Protein AF-A0A0F6RCY4-F1 (afdb_monomer)

Foldseek 3Di:
DDDDDDDDDPDDDDDDDDPDPPPPPPVPQPPQDDDDDCPDLCVCQVVCVVVVQDDPPDDPVRSVVSSVVVVVVSNVVSVVSVVVND

Radius of gyration: 28.8 Å; Cα contacts (8 Å, |Δi|>4): 28; chains: 1; bounding box: 44×80×42 Å

Organism: NCBI:txid914150

pLDDT: mean 77.71, std 18.1, range [46.72, 97.81]

Secondary structure (DSSP, 8-state):
------------------PPP-----------PPPPP-SSGGGGHHHHHHTTSS-TTS-HHHHHHHHHHHHHHHHHHHHHHHHTT-

Mean predicted aligned error: 15.24 Å

Structure (mmCIF, N/CA/C/O backbone):
data_AF-A0A0F6RCY4-F1
#
_entry.id   AF-A0A0F6RCY4-F1
#
loop_
_atom_site.group_PDB
_atom_site.id
_atom_site.type_symbol
_atom_site.label_atom_id
_atom_site.label_alt_id
_atom_site.label_comp_id
_atom_site.label_asym_id
_atom_site.label_entity_id
_atom_site.label_seq_id
_atom_site.pdbx_PDB_ins_code
_atom_site.Cartn_x
_atom_site.Cartn_y
_atom_site.Cartn_z
_atom_site.occupancy
_atom_site.B_iso_or_equiv
_atom_site.auth_seq_id
_atom_site.auth_comp_id
_atom_site.auth_asym_id
_atom_site.auth_atom_id
_atom_site.pdbx_PDB_model_num
ATOM 1 N N . MET A 1 1 ? 27.109 -70.331 21.093 1.00 48.38 1 MET A N 1
ATOM 2 C CA . MET A 1 1 ? 26.303 -70.232 19.857 1.00 48.38 1 MET A CA 1
ATOM 3 C C . MET A 1 1 ? 27.170 -69.589 18.789 1.00 48.38 1 MET A C 1
ATOM 5 O O . MET A 1 1 ? 27.958 -68.714 19.118 1.00 48.38 1 MET A O 1
ATOM 9 N N . ILE A 1 2 ? 27.118 -70.142 17.581 1.00 47.28 2 ILE A N 1
ATOM 10 C CA . ILE A 1 2 ? 28.085 -69.967 16.491 1.00 47.28 2 ILE A CA 1
ATOM 11 C C . ILE A 1 2 ? 27.786 -68.695 15.679 1.00 47.28 2 ILE A C 1
ATOM 13 O O . ILE A 1 2 ? 26.644 -68.259 15.600 1.00 47.28 2 ILE A O 1
ATOM 17 N N . SER A 1 3 ? 28.872 -68.154 15.124 1.00 54.53 3 SER A N 1
ATOM 18 C CA . SER A 1 3 ? 29.039 -67.088 14.126 1.00 54.53 3 SER A CA 1
ATOM 19 C C . SER A 1 3 ? 28.177 -67.223 12.846 1.00 54.53 3 SER A C 1
ATOM 21 O O . SER A 1 3 ? 27.445 -68.197 12.710 1.00 54.53 3 SER A O 1
ATOM 23 N N . PHE A 1 4 ? 28.391 -66.291 11.896 1.00 56.50 4 PHE A N 1
ATOM 24 C CA . PHE A 1 4 ? 27.903 -66.171 10.497 1.00 56.50 4 PHE A CA 1
ATOM 25 C C . PHE A 1 4 ? 26.673 -65.256 10.297 1.00 56.50 4 PHE A C 1
ATOM 27 O O . PHE A 1 4 ? 25.723 -65.355 11.055 1.00 56.50 4 PHE A O 1
ATOM 34 N N . MET A 1 5 ? 26.533 -64.368 9.301 1.00 49.84 5 MET A N 1
ATOM 35 C CA . MET A 1 5 ? 27.325 -63.828 8.174 1.00 49.84 5 MET A CA 1
ATOM 36 C C . MET A 1 5 ? 26.588 -62.527 7.742 1.00 49.84 5 MET A C 1
ATOM 38 O O . MET A 1 5 ? 25.364 -62.492 7.758 1.00 49.84 5 MET A O 1
ATOM 42 N N . THR A 1 6 ? 27.258 -61.381 7.603 1.00 58.78 6 THR A N 1
ATOM 43 C CA . THR A 1 6 ? 27.677 -60.752 6.326 1.00 58.78 6 THR A CA 1
ATOM 44 C C . THR A 1 6 ? 26.545 -60.293 5.379 1.00 58.78 6 THR A C 1
ATOM 46 O O . THR A 1 6 ? 25.852 -61.098 4.777 1.00 58.78 6 THR A O 1
ATOM 49 N N . VAL A 1 7 ? 26.474 -58.960 5.233 1.00 58.06 7 VAL A N 1
ATOM 50 C CA . VAL A 1 7 ? 26.125 -58.104 4.074 1.00 58.06 7 VAL A CA 1
ATOM 51 C C . VAL A 1 7 ? 24.969 -58.483 3.134 1.00 58.06 7 VAL A C 1
ATOM 53 O O . VAL A 1 7 ? 25.028 -59.446 2.380 1.00 58.06 7 VAL A O 1
ATOM 56 N N . MET A 1 8 ? 24.006 -57.563 3.016 1.00 62.69 8 MET A N 1
ATOM 57 C CA . MET A 1 8 ? 23.238 -57.376 1.784 1.00 62.69 8 MET A CA 1
ATOM 58 C C . MET A 1 8 ? 23.703 -56.080 1.115 1.00 62.69 8 MET A C 1
ATOM 60 O O . MET A 1 8 ? 23.347 -54.975 1.519 1.00 62.69 8 MET A O 1
ATOM 64 N N . SER A 1 9 ? 24.570 -56.252 0.116 1.00 47.59 9 SER A N 1
ATOM 65 C CA . SER A 1 9 ? 24.942 -5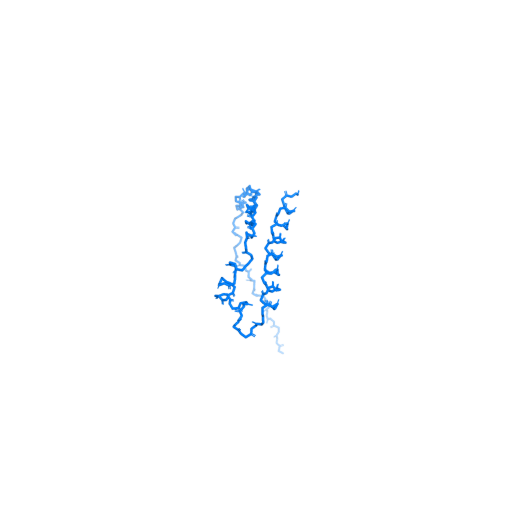5.240 -0.868 1.00 47.59 9 SER A CA 1
ATOM 66 C C . SER A 1 9 ? 23.703 -54.720 -1.591 1.00 47.59 9 SER A C 1
ATOM 68 O O . SER A 1 9 ? 23.038 -55.473 -2.299 1.00 47.59 9 SER A O 1
ATOM 70 N N . CYS A 1 10 ? 23.466 -53.411 -1.525 1.00 57.56 10 CYS A N 1
ATOM 71 C CA . CYS A 1 10 ? 22.737 -52.712 -2.576 1.00 57.56 10 CYS A CA 1
ATOM 72 C C . CYS A 1 10 ? 23.655 -52.611 -3.800 1.00 57.56 10 CYS A C 1
ATOM 74 O O . CYS A 1 10 ? 24.343 -51.615 -4.000 1.00 57.56 10 CYS A O 1
ATOM 76 N N . ALA A 1 11 ? 23.696 -53.670 -4.604 1.00 54.28 11 ALA A N 1
ATOM 77 C CA . ALA A 1 11 ? 24.147 -53.583 -5.981 1.00 54.28 11 ALA A CA 1
ATOM 78 C C . ALA A 1 11 ? 22.903 -53.389 -6.849 1.00 54.28 11 ALA A C 1
ATOM 80 O O . ALA A 1 11 ? 22.193 -54.354 -7.117 1.00 54.28 11 ALA A O 1
ATOM 81 N N . ASN A 1 12 ? 22.624 -52.159 -7.290 1.00 57.00 12 ASN A N 1
ATOM 82 C CA . ASN A 1 12 ? 21.886 -52.006 -8.537 1.00 57.00 12 ASN A CA 1
ATOM 83 C C . ASN A 1 12 ? 22.257 -50.726 -9.300 1.00 57.00 12 ASN A C 1
ATOM 85 O O . ASN A 1 12 ? 21.981 -49.612 -8.870 1.00 57.00 12 ASN A O 1
ATOM 89 N N . GLN A 1 13 ? 22.859 -50.981 -10.462 1.00 58.56 13 GLN A N 1
ATOM 90 C CA . GLN A 1 13 ? 22.842 -50.205 -11.700 1.00 58.56 13 GLN A CA 1
ATOM 91 C C . GLN A 1 13 ? 23.406 -48.780 -11.700 1.00 58.56 13 GLN A C 1
ATOM 93 O O . GLN A 1 13 ? 22.715 -47.768 -11.630 1.00 58.56 13 GLN A O 1
ATOM 98 N N . GLN A 1 14 ? 24.703 -48.759 -12.005 1.00 53.41 14 GLN A N 1
ATOM 99 C CA . GLN A 1 14 ? 25.363 -47.769 -12.845 1.00 53.41 14 GLN A CA 1
ATOM 100 C C . GLN A 1 14 ? 24.588 -47.610 -14.170 1.00 53.41 14 GLN A C 1
ATOM 102 O O . GLN A 1 14 ? 24.784 -48.368 -15.117 1.00 53.41 14 GLN A O 1
ATOM 107 N N . SER A 1 15 ? 23.673 -46.642 -14.219 1.00 46.72 15 SER A N 1
ATOM 108 C CA . SER A 1 15 ? 23.130 -46.132 -15.478 1.00 46.72 15 SER A CA 1
ATOM 109 C C . SER A 1 15 ? 24.051 -45.046 -16.015 1.00 46.72 15 SER A C 1
ATOM 111 O O . SER A 1 15 ? 24.577 -44.210 -15.283 1.00 46.72 15 SER A O 1
ATOM 113 N N . GLN A 1 16 ? 24.284 -45.156 -17.312 1.00 50.00 16 GLN A N 1
ATOM 114 C CA . GLN A 1 16 ? 25.265 -44.450 -18.110 1.00 50.00 16 GLN A CA 1
ATOM 115 C C . GLN A 1 16 ? 25.208 -42.927 -17.938 1.00 50.00 16 GLN A C 1
ATOM 117 O O . GLN A 1 16 ? 24.144 -42.313 -17.912 1.00 50.00 16 GLN A O 1
ATOM 122 N N . MET A 1 17 ? 26.401 -42.332 -17.890 1.00 47.34 17 MET A N 1
ATOM 123 C CA . MET A 1 17 ? 26.624 -40.912 -18.127 1.00 47.34 17 MET A CA 1
ATOM 124 C C . MET A 1 17 ? 26.066 -40.531 -19.502 1.00 47.34 17 MET A C 1
ATOM 126 O O . MET A 1 17 ? 26.641 -40.878 -20.530 1.00 47.34 17 MET A O 1
ATOM 130 N N . ALA A 1 18 ? 24.992 -39.753 -19.506 1.00 53.78 18 ALA A N 1
ATOM 131 C CA . ALA A 1 18 ? 24.843 -38.673 -20.464 1.00 53.78 18 ALA A CA 1
ATOM 132 C C . ALA A 1 18 ? 25.067 -37.377 -19.670 1.00 53.78 18 ALA A C 1
ATOM 134 O O . ALA A 1 18 ? 24.437 -37.219 -18.619 1.00 53.78 18 ALA A O 1
ATOM 135 N N . PRO A 1 19 ? 25.965 -36.465 -20.087 1.00 58.88 19 PRO A N 1
ATOM 136 C CA . PRO A 1 19 ? 25.965 -35.134 -19.502 1.00 58.88 19 PRO A CA 1
ATOM 137 C C . PRO A 1 19 ? 24.553 -34.556 -19.694 1.00 58.88 19 PRO A C 1
ATOM 139 O O . PRO A 1 19 ? 24.011 -34.665 -20.800 1.00 58.88 19 PRO A O 1
ATOM 142 N N . PRO A 1 20 ? 23.922 -33.992 -18.646 1.00 60.53 20 PRO A N 1
ATOM 143 C CA . PRO A 1 20 ? 22.678 -33.265 -18.836 1.00 60.53 20 PRO A CA 1
ATOM 144 C C . PRO A 1 20 ? 22.916 -32.225 -19.937 1.00 60.53 20 PRO A C 1
ATOM 146 O O . PRO A 1 20 ? 24.008 -31.643 -19.972 1.00 60.53 20 PRO A O 1
ATOM 149 N N . PRO A 1 21 ? 21.959 -32.008 -20.859 1.00 53.03 21 PRO A N 1
ATOM 150 C CA . PRO A 1 21 ? 22.086 -30.939 -21.833 1.00 53.03 21 PRO A CA 1
ATOM 151 C C . PRO A 1 21 ? 22.421 -29.676 -21.051 1.00 53.03 21 PRO A C 1
ATOM 153 O O . PRO A 1 21 ? 21.688 -29.303 -20.134 1.00 53.03 21 PRO A O 1
ATOM 156 N N . SER A 1 22 ? 23.583 -29.098 -21.358 1.00 54.25 22 SER A N 1
ATOM 157 C CA . SER A 1 22 ? 24.019 -27.822 -20.81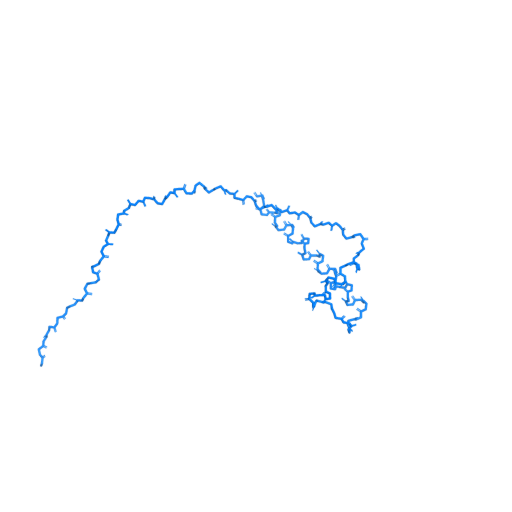8 1.00 54.25 22 SER A CA 1
ATOM 158 C C . SER A 1 22 ? 22.913 -26.832 -21.140 1.00 54.25 22 SER A C 1
ATOM 160 O O . SER A 1 22 ? 22.820 -26.351 -22.269 1.00 54.25 22 SER A O 1
ATOM 162 N N . LEU A 1 23 ? 22.032 -26.590 -20.168 1.00 60.75 23 LEU A N 1
ATOM 163 C CA . LEU A 1 23 ? 21.139 -25.453 -20.184 1.00 60.75 23 LEU A CA 1
ATOM 164 C C . LEU A 1 23 ? 22.092 -24.272 -20.182 1.00 60.75 23 LEU A C 1
ATOM 166 O O . LEU A 1 23 ? 22.653 -23.931 -19.145 1.00 60.75 23 LEU A O 1
ATOM 170 N N . GLU A 1 24 ? 22.361 -23.720 -21.366 1.00 56.91 24 GLU A N 1
ATOM 171 C CA . GLU A 1 24 ? 22.869 -22.367 -21.469 1.00 56.91 24 GLU A CA 1
ATOM 172 C C . GLU A 1 24 ? 21.992 -21.554 -20.531 1.00 56.91 24 GLU A C 1
ATOM 174 O O . GLU A 1 24 ? 20.781 -21.432 -20.747 1.00 56.91 24 GLU A O 1
ATOM 179 N N . ASP A 1 25 ? 22.608 -21.122 -19.436 1.00 59.34 25 ASP A N 1
ATOM 180 C CA . ASP A 1 25 ? 22.018 -20.341 -18.368 1.00 59.34 25 ASP A CA 1
ATOM 181 C C . ASP A 1 25 ? 21.683 -18.984 -18.990 1.00 59.34 25 ASP A C 1
ATOM 183 O O . ASP A 1 25 ? 22.404 -17.989 -18.873 1.00 59.34 25 ASP A O 1
ATOM 187 N N . LYS A 1 26 ? 20.631 -18.966 -19.817 1.00 57.75 26 LYS A N 1
ATOM 188 C CA . LYS A 1 26 ? 20.042 -17.758 -20.360 1.00 57.75 26 LYS A CA 1
ATOM 189 C C . LYS A 1 26 ? 19.508 -17.067 -19.136 1.00 57.75 26 LYS A C 1
ATOM 191 O O . LYS A 1 26 ? 18.393 -17.351 -18.718 1.00 57.75 26 LYS A O 1
ATOM 196 N N . LYS A 1 27 ? 20.342 -16.207 -18.554 1.00 62.66 27 LYS A N 1
ATOM 197 C CA . LYS A 1 27 ? 20.043 -15.352 -17.415 1.00 62.66 27 LYS A CA 1
ATOM 198 C C . LYS A 1 27 ? 18.729 -14.639 -17.721 1.00 62.66 27 LYS A C 1
ATOM 200 O O . LYS A 1 27 ? 18.725 -13.607 -18.394 1.00 62.66 27 LYS A O 1
ATOM 205 N N . ILE A 1 28 ? 17.607 -15.234 -17.309 1.00 67.19 28 ILE A N 1
ATOM 206 C CA . ILE A 1 28 ? 16.276 -14.686 -17.540 1.00 67.19 28 ILE A CA 1
ATOM 207 C C . ILE A 1 28 ? 16.262 -13.407 -16.725 1.00 67.19 28 ILE A C 1
ATOM 209 O O . ILE A 1 28 ? 16.199 -13.439 -15.496 1.00 67.19 28 ILE A O 1
ATOM 213 N N . GLN A 1 29 ? 16.425 -12.271 -17.400 1.00 64.88 29 GLN A N 1
ATOM 214 C CA . GLN A 1 29 ? 16.443 -11.001 -16.702 1.00 64.88 29 GLN A CA 1
ATOM 215 C C . GLN A 1 29 ? 15.042 -10.758 -16.141 1.00 64.88 29 GLN A C 1
ATOM 217 O O . GLN A 1 29 ? 14.076 -10.760 -16.910 1.00 64.88 29 GLN A O 1
ATOM 222 N N . PRO A 1 30 ? 14.897 -10.540 -14.824 1.00 67.31 30 PRO A N 1
ATOM 223 C CA . PRO A 1 30 ? 13.596 -10.255 -14.253 1.00 67.31 30 PRO A CA 1
ATOM 224 C C . PRO A 1 30 ? 13.043 -8.962 -14.867 1.00 67.31 30 PRO A C 1
ATOM 226 O O . PRO A 1 30 ? 13.644 -7.883 -14.783 1.00 67.31 30 PRO A O 1
ATOM 229 N N . VAL A 1 31 ? 11.876 -9.064 -15.504 1.00 79.62 31 VAL A N 1
ATOM 230 C CA . VAL A 1 31 ? 11.157 -7.913 -16.058 1.00 79.62 31 VAL A CA 1
ATOM 231 C C . VAL A 1 31 ? 10.495 -7.163 -14.902 1.00 79.62 31 VAL A C 1
ATOM 233 O O . VAL A 1 31 ? 9.394 -7.481 -14.467 1.00 79.62 31 VAL A O 1
ATOM 236 N N . CYS A 1 32 ? 11.203 -6.175 -14.355 1.00 83.75 32 CYS A N 1
ATOM 237 C CA . CYS A 1 32 ? 10.659 -5.289 -13.324 1.00 83.75 32 CYS A CA 1
ATOM 238 C C . CYS A 1 32 ? 9.786 -4.198 -13.958 1.00 83.75 32 CYS A C 1
ATOM 240 O O . CYS A 1 32 ? 10.321 -3.311 -14.626 1.00 83.75 32 CYS A O 1
ATOM 242 N N . SER A 1 33 ? 8.478 -4.227 -13.711 1.00 80.94 33 SER A N 1
ATOM 243 C CA . SER A 1 33 ? 7.560 -3.146 -14.089 1.00 80.94 33 SER A CA 1
ATOM 244 C C . SER A 1 33 ? 7.501 -2.082 -12.995 1.00 80.94 33 SER A C 1
ATOM 246 O O . SER A 1 33 ? 7.308 -2.403 -11.820 1.00 80.94 33 SER A O 1
ATOM 248 N N . ALA A 1 34 ? 7.662 -0.814 -13.377 1.00 82.50 34 ALA A N 1
ATOM 249 C CA . ALA A 1 34 ? 7.499 0.301 -12.453 1.00 82.50 34 ALA A CA 1
ATOM 250 C C . ALA A 1 34 ? 6.029 0.405 -12.006 1.00 82.50 34 ALA A C 1
ATOM 252 O O . ALA A 1 34 ? 5.137 0.363 -12.858 1.00 82.50 34 ALA A O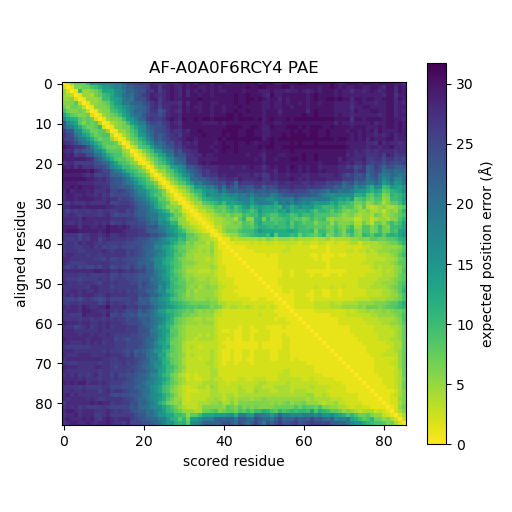 1
ATOM 253 N N . PRO A 1 35 ? 5.748 0.533 -10.696 1.00 80.69 35 PRO A N 1
ATOM 254 C CA . PRO A 1 35 ? 4.392 0.785 -10.237 1.00 80.69 35 PRO A CA 1
ATOM 255 C C . PRO A 1 35 ? 3.932 2.174 -10.713 1.00 80.69 35 PRO A C 1
ATOM 257 O O . PRO A 1 35 ? 4.723 3.121 -10.678 1.00 80.69 35 PRO A O 1
ATOM 260 N N . PRO A 1 36 ? 2.671 2.324 -11.156 1.00 77.44 36 PRO A N 1
ATOM 261 C CA . PRO A 1 36 ? 2.149 3.623 -11.553 1.00 77.44 36 PRO A CA 1
ATOM 262 C C . PRO A 1 36 ? 2.099 4.569 -10.342 1.00 77.44 36 PRO A C 1
ATOM 264 O O . PRO A 1 36 ? 1.789 4.124 -9.230 1.00 77.44 36 PRO A O 1
ATOM 267 N N . PRO A 1 37 ? 2.368 5.872 -10.531 1.00 74.81 37 PRO A N 1
ATOM 268 C CA . PRO A 1 37 ? 2.261 6.838 -9.451 1.00 74.81 37 PRO A CA 1
ATOM 269 C C . PRO A 1 37 ? 0.800 6.930 -8.978 1.00 74.81 37 PRO A C 1
ATOM 271 O O . PRO A 1 37 ? -0.111 7.052 -9.807 1.00 74.81 37 PRO A O 1
ATOM 274 N N . PRO A 1 38 ? 0.538 6.877 -7.662 1.00 70.56 38 PRO A N 1
ATOM 275 C CA . PRO A 1 38 ? -0.815 7.028 -7.153 1.00 70.56 38 PRO A CA 1
ATOM 276 C C . PRO A 1 38 ? -1.283 8.473 -7.372 1.00 70.56 38 PRO A C 1
ATOM 278 O O . PRO A 1 38 ? -0.845 9.382 -6.678 1.00 70.56 38 PRO A O 1
ATOM 281 N N . GLN A 1 39 ? -2.192 8.688 -8.328 1.00 75.00 39 GLN A N 1
ATOM 282 C CA . GLN A 1 39 ? -2.799 10.010 -8.568 1.00 75.00 39 GLN A CA 1
ATOM 283 C C . GLN A 1 39 ? -3.687 10.457 -7.394 1.00 75.00 39 GLN A C 1
ATOM 285 O O . GLN A 1 39 ? -3.790 11.636 -7.084 1.00 75.00 39 GLN A O 1
ATOM 290 N N . ASN A 1 40 ? -4.333 9.493 -6.735 1.00 88.06 40 ASN A N 1
ATOM 291 C CA . ASN A 1 40 ? -5.052 9.663 -5.480 1.00 88.06 40 ASN A CA 1
ATOM 292 C C . ASN A 1 40 ? -4.906 8.357 -4.690 1.00 88.06 40 ASN A C 1
ATOM 294 O O . ASN A 1 40 ? -5.347 7.303 -5.157 1.00 88.06 40 ASN A O 1
ATOM 298 N N . ILE A 1 41 ? -4.283 8.425 -3.513 1.00 90.06 41 ILE A N 1
ATOM 299 C CA . ILE A 1 41 ? -3.985 7.252 -2.683 1.00 90.06 41 ILE A CA 1
ATOM 300 C C . ILE A 1 41 ? -5.259 6.517 -2.229 1.00 90.06 41 ILE A C 1
ATOM 302 O O . ILE A 1 41 ? -5.247 5.296 -2.105 1.00 90.06 41 ILE A O 1
ATOM 306 N N . TRP A 1 42 ? -6.385 7.225 -2.088 1.00 94.69 42 TRP A N 1
ATOM 307 C CA . TRP A 1 42 ? -7.664 6.662 -1.641 1.00 94.69 42 TRP A CA 1
ATOM 308 C C . TRP A 1 42 ? -8.303 5.713 -2.658 1.00 94.69 42 TRP A C 1
ATOM 310 O O . TRP A 1 42 ? -9.120 4.878 -2.289 1.00 94.69 42 TRP A O 1
ATOM 320 N N . LYS A 1 43 ? -7.872 5.741 -3.929 1.00 92.94 43 LYS A N 1
ATOM 321 C CA . LYS A 1 43 ? -8.289 4.734 -4.923 1.00 92.94 43 LYS A CA 1
ATOM 322 C C . LYS A 1 43 ? -7.822 3.318 -4.566 1.00 92.94 43 LYS A C 1
ATOM 324 O O . LYS A 1 43 ? -8.347 2.353 -5.110 1.00 92.94 43 LYS A O 1
ATOM 329 N N . LEU A 1 44 ? -6.843 3.190 -3.668 1.00 93.50 44 LEU A N 1
ATOM 330 C CA . LEU A 1 44 ? -6.383 1.900 -3.163 1.00 93.50 44 LEU A CA 1
ATOM 331 C C . LEU A 1 44 ? -7.277 1.351 -2.050 1.00 93.50 44 LEU A C 1
ATOM 333 O O . LEU A 1 44 ? -7.238 0.150 -1.816 1.00 93.50 44 LEU A O 1
ATOM 337 N N . GLU A 1 45 ? -8.090 2.179 -1.392 1.00 95.00 45 GLU A N 1
ATOM 338 C CA . GLU A 1 45 ? -8.935 1.745 -0.278 1.00 95.00 45 GLU A CA 1
ATOM 339 C C . GLU A 1 45 ? -9.845 0.549 -0.617 1.00 95.00 45 GLU A C 1
ATOM 341 O O . GLU A 1 45 ? -9.756 -0.442 0.108 1.00 95.00 45 GLU A O 1
ATOM 346 N N . PRO A 1 46 ? -10.657 0.547 -1.699 1.00 95.81 46 PRO A N 1
ATOM 347 C CA . PRO A 1 46 ? -11.506 -0.606 -2.018 1.00 95.81 46 PRO A CA 1
ATOM 348 C C . PRO A 1 46 ? -10.687 -1.879 -2.266 1.00 95.81 46 PRO A C 1
ATOM 350 O O . PRO A 1 46 ? -11.011 -2.939 -1.743 1.00 95.81 46 PRO A O 1
ATOM 353 N N . VAL A 1 47 ? -9.555 -1.762 -2.965 1.00 94.62 47 VAL A N 1
ATOM 354 C CA . VAL A 1 47 ? -8.660 -2.896 -3.243 1.00 94.62 47 VAL A CA 1
ATOM 355 C C . VAL A 1 47 ? -8.013 -3.434 -1.963 1.00 94.62 47 VAL A C 1
ATOM 357 O O . VAL A 1 47 ? -7.759 -4.630 -1.838 1.00 94.62 47 VAL A O 1
ATOM 360 N N . LEU A 1 48 ? -7.688 -2.562 -1.008 1.00 96.19 48 LEU A N 1
ATOM 361 C CA . LEU A 1 48 ? -7.107 -2.961 0.274 1.00 96.19 48 LEU A CA 1
ATOM 362 C C . LEU A 1 48 ? -8.165 -3.525 1.230 1.00 96.19 48 LEU A C 1
ATOM 364 O O . LEU A 1 48 ? -7.828 -4.408 2.017 1.00 96.19 48 LEU A O 1
ATOM 368 N N . LYS A 1 49 ? -9.428 -3.098 1.110 1.00 97.00 49 LYS A N 1
ATOM 369 C CA . LYS A 1 49 ? -10.581 -3.714 1.783 1.00 97.00 49 LYS A CA 1
ATOM 370 C C . LYS A 1 49 ? -10.844 -5.130 1.282 1.00 97.00 49 LYS A C 1
ATOM 372 O O . LYS A 1 49 ? -10.913 -6.047 2.090 1.00 97.00 49 LYS A O 1
ATOM 377 N N . GLU A 1 50 ? -10.878 -5.337 -0.035 1.00 96.94 50 GLU A N 1
ATOM 378 C CA . GLU A 1 50 ? -11.017 -6.675 -0.640 1.00 96.94 50 GLU A CA 1
ATOM 379 C C . GLU A 1 50 ? -9.910 -7.642 -0.193 1.00 96.94 50 GLU A C 1
ATOM 381 O O . GLU A 1 50 ? -10.129 -8.842 -0.060 1.00 96.94 50 GLU A O 1
ATOM 386 N N . LYS A 1 51 ? -8.711 -7.115 0.077 1.00 95.75 51 LYS A N 1
ATOM 387 C CA . LYS A 1 51 ? -7.565 -7.886 0.581 1.00 95.75 51 LYS A CA 1
ATOM 388 C C . LYS A 1 51 ? -7.567 -8.095 2.097 1.00 95.75 51 LYS A C 1
ATOM 390 O O . LYS A 1 51 ? -6.632 -8.713 2.601 1.00 95.75 51 LYS A O 1
ATOM 395 N N . GLY A 1 52 ? -8.542 -7.543 2.820 1.00 96.88 52 GLY A N 1
ATOM 396 C CA . GLY A 1 52 ? -8.604 -7.586 4.283 1.00 96.88 52 GLY A CA 1
ATOM 397 C C . GLY A 1 52 ? -7.507 -6.780 4.987 1.00 96.88 52 GLY A C 1
ATOM 398 O O . GLY A 1 52 ? -7.239 -7.009 6.159 1.00 96.88 52 GLY A O 1
ATOM 399 N N . LEU A 1 53 ? -6.839 -5.862 4.280 1.00 96.62 53 LEU A N 1
ATOM 400 C CA . LEU A 1 53 ? -5.795 -4.998 4.846 1.00 96.62 53 LEU A CA 1
ATOM 401 C C . LEU A 1 53 ? -6.374 -3.721 5.459 1.00 96.62 53 LEU A C 1
ATOM 403 O O . LEU A 1 53 ? -5.757 -3.140 6.345 1.00 96.62 53 LEU A O 1
ATOM 407 N N . ILE A 1 54 ? -7.533 -3.280 4.968 1.00 97.69 54 ILE A N 1
ATOM 408 C CA . ILE A 1 54 ? -8.317 -2.188 5.544 1.00 97.69 54 ILE A CA 1
ATOM 409 C C . ILE A 1 54 ? -9.670 -2.743 5.959 1.00 97.69 54 ILE A C 1
ATOM 411 O O . ILE A 1 54 ? -10.330 -3.420 5.175 1.00 97.69 54 ILE A O 1
ATOM 415 N N . THR A 1 55 ? -10.100 -2.399 7.162 1.00 96.69 55 THR A N 1
ATOM 416 C CA . THR A 1 55 ? -11.406 -2.767 7.707 1.00 96.69 55 THR A CA 1
ATOM 417 C C . THR A 1 55 ? -12.245 -1.512 7.980 1.00 96.69 55 THR A C 1
ATOM 419 O O . THR A 1 55 ? -11.759 -0.377 7.881 1.00 96.69 55 THR A O 1
ATOM 422 N N . GLU A 1 56 ? -13.549 -1.675 8.217 1.00 93.75 56 GLU A N 1
ATOM 423 C CA . GLU A 1 56 ? -14.457 -0.530 8.385 1.00 93.75 56 GLU A CA 1
ATOM 424 C C . GLU A 1 56 ? -14.233 0.225 9.697 1.00 93.75 56 GLU A C 1
ATOM 426 O O . GLU A 1 56 ? -14.321 1.454 9.699 1.00 93.75 56 GLU A O 1
ATOM 431 N N . ASP A 1 57 ? -13.855 -0.500 10.749 1.00 96.44 57 ASP A N 1
ATOM 432 C CA . ASP A 1 57 ? -13.529 -0.029 12.098 1.00 96.44 57 ASP A CA 1
ATOM 433 C C . ASP A 1 57 ? -12.265 0.836 12.165 1.00 96.44 57 ASP A C 1
ATOM 435 O O . ASP A 1 57 ? -12.122 1.626 13.095 1.00 96.44 57 ASP A O 1
ATOM 439 N N . MET A 1 58 ? -11.384 0.767 11.160 1.00 96.69 58 MET A N 1
ATOM 440 C CA . MET A 1 58 ? -10.222 1.651 11.097 1.00 96.69 58 MET A CA 1
ATOM 441 C C . MET A 1 58 ? -10.644 3.1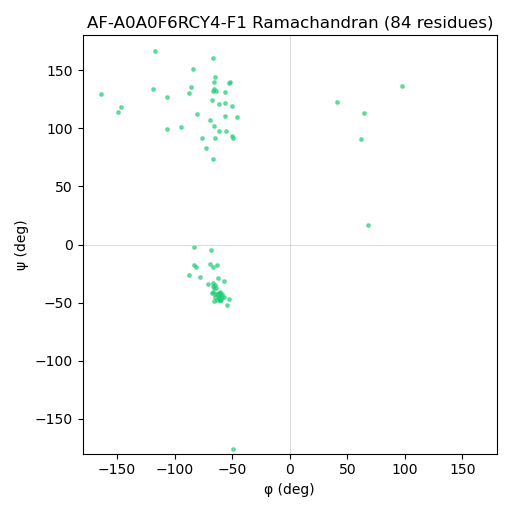12 10.904 1.00 96.69 58 MET A C 1
ATOM 443 O O . MET A 1 58 ? -11.424 3.475 10.009 1.00 96.69 58 MET A O 1
ATOM 447 N N . THR A 1 59 ? -10.035 3.988 11.689 1.00 97.81 59 THR A N 1
ATOM 448 C CA . THR A 1 59 ? -10.139 5.433 11.533 1.00 97.81 59 THR A CA 1
ATOM 449 C C . THR A 1 59 ? -9.480 5.889 10.228 1.00 97.81 59 THR A C 1
ATOM 451 O O . THR A 1 59 ? -8.644 5.211 9.625 1.00 97.81 59 THR A O 1
ATOM 454 N N . ARG A 1 60 ? -9.844 7.085 9.760 1.00 95.94 60 ARG A N 1
ATOM 45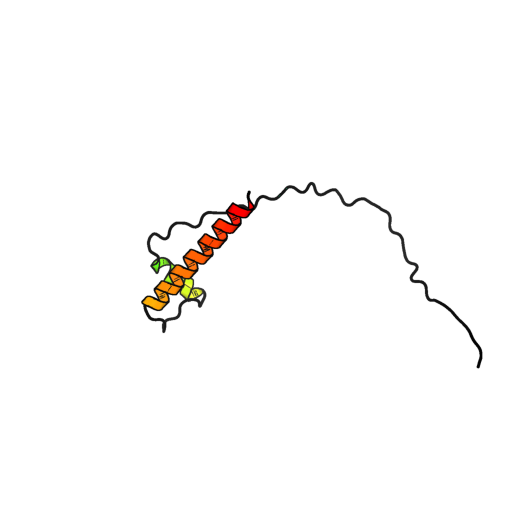5 C CA . ARG A 1 60 ? -9.242 7.681 8.559 1.00 95.94 60 ARG A CA 1
ATOM 456 C C . ARG A 1 60 ? -7.699 7.743 8.592 1.00 95.94 60 ARG A C 1
ATOM 458 O O . ARG A 1 60 ? -7.110 7.354 7.584 1.00 95.94 60 ARG A O 1
ATOM 465 N N . PRO A 1 61 ? -7.030 8.192 9.676 1.00 97.25 61 PRO A N 1
ATOM 466 C CA . PRO A 1 61 ? -5.566 8.198 9.723 1.00 97.25 61 PRO A CA 1
ATOM 467 C C . PRO A 1 61 ? -4.954 6.789 9.687 1.00 97.25 61 PRO A C 1
ATOM 469 O O . PRO A 1 61 ? -3.928 6.600 9.037 1.00 97.25 61 PRO A O 1
ATOM 472 N N . GLU A 1 62 ? -5.589 5.787 10.300 1.00 97.75 62 GLU A N 1
ATOM 473 C CA . GLU A 1 62 ? -5.124 4.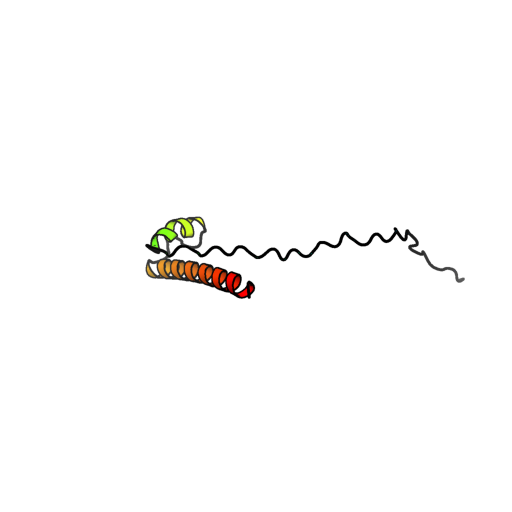392 10.227 1.00 97.75 62 GLU A CA 1
ATOM 474 C C . GLU A 1 62 ? -5.213 3.850 8.797 1.00 97.75 62 GLU A C 1
ATOM 476 O O . GLU A 1 62 ? -4.243 3.297 8.278 1.00 97.75 62 GLU A O 1
ATOM 481 N N . LYS A 1 63 ? -6.338 4.097 8.112 1.00 97.44 63 LYS A N 1
ATOM 482 C CA . LYS A 1 63 ? -6.511 3.751 6.692 1.00 97.44 63 LYS A CA 1
ATOM 483 C C . LYS A 1 63 ? -5.432 4.400 5.828 1.00 97.44 63 LYS A C 1
ATOM 485 O O . LYS A 1 63 ? -4.829 3.738 4.985 1.00 97.44 63 LYS A O 1
ATOM 490 N N . GL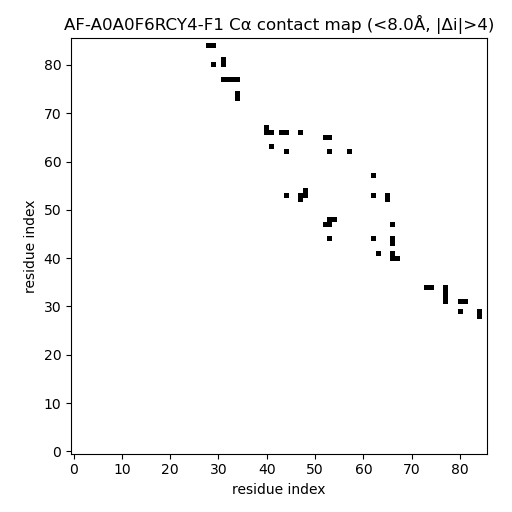U A 1 64 ? -5.157 5.684 6.051 1.00 96.62 64 GLU A N 1
ATOM 491 C CA . GLU A 1 64 ? -4.125 6.417 5.317 1.00 96.62 64 GLU A CA 1
ATOM 492 C C . GLU A 1 64 ? -2.727 5.819 5.528 1.00 96.62 64 GLU A C 1
ATOM 494 O O . GLU A 1 64 ? -1.966 5.675 4.565 1.00 96.62 64 GLU A O 1
ATOM 499 N N . GLN A 1 65 ? -2.406 5.425 6.762 1.00 97.50 65 GLN A N 1
ATOM 500 C CA . GLN A 1 65 ? -1.138 4.781 7.090 1.00 97.50 65 GLN A CA 1
ATOM 501 C C . GLN A 1 65 ? -0.987 3.437 6.364 1.00 97.50 65 GLN A C 1
ATOM 503 O O . GLN A 1 65 ? 0.016 3.223 5.682 1.00 97.50 65 GLN A O 1
ATOM 508 N N . VAL A 1 66 ? -2.015 2.582 6.397 1.00 97.31 66 VAL A N 1
ATOM 509 C CA . VAL A 1 66 ? -2.021 1.297 5.674 1.00 97.31 66 VAL A CA 1
ATOM 510 C C . VAL A 1 66 ? -1.831 1.499 4.167 1.00 97.31 66 VAL A C 1
ATOM 512 O O . VAL A 1 66 ? -1.058 0.778 3.526 1.00 97.31 66 VAL A O 1
ATOM 515 N N . ILE A 1 67 ? -2.495 2.502 3.583 1.00 95.88 67 ILE A N 1
ATOM 516 C CA . IL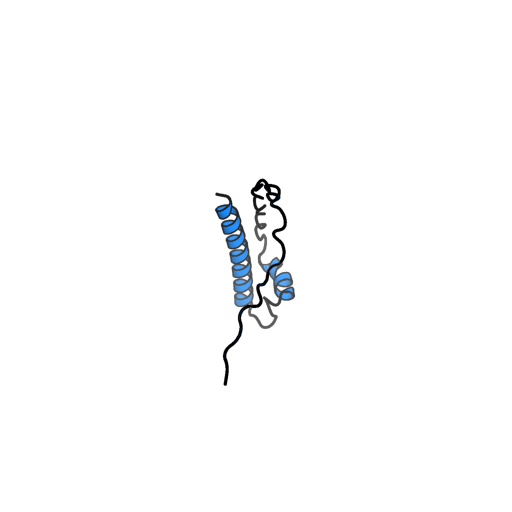E A 1 67 ? -2.346 2.839 2.161 1.00 95.88 67 ILE A CA 1
ATOM 517 C C . ILE A 1 67 ? -0.899 3.244 1.844 1.00 95.88 67 ILE A C 1
ATOM 519 O O . ILE A 1 67 ? -0.325 2.766 0.857 1.00 95.88 67 ILE A O 1
ATOM 523 N N . ARG A 1 68 ? -0.288 4.107 2.667 1.00 95.50 68 ARG A N 1
ATOM 524 C CA . ARG A 1 68 ? 1.108 4.531 2.478 1.00 95.50 68 ARG A CA 1
ATOM 525 C C . ARG A 1 68 ? 2.081 3.366 2.605 1.00 95.50 68 ARG A C 1
ATOM 527 O O . ARG A 1 68 ? 2.965 3.224 1.759 1.00 95.50 68 ARG A O 1
ATOM 534 N N . ASP A 1 69 ? 1.885 2.497 3.588 1.00 96.06 69 ASP A N 1
ATOM 535 C CA . ASP A 1 69 ? 2.734 1.324 3.791 1.00 96.06 69 ASP A CA 1
ATOM 536 C C . ASP A 1 69 ? 2.635 0.342 2.622 1.00 96.06 69 ASP A C 1
ATOM 538 O O . ASP A 1 69 ? 3.647 -0.199 2.161 1.00 96.06 69 ASP A O 1
ATOM 542 N N . TYR A 1 70 ? 1.439 0.178 2.051 1.00 94.81 70 TYR A N 1
ATOM 543 C CA . TYR A 1 70 ? 1.250 -0.609 0.838 1.00 94.81 70 TYR A CA 1
ATOM 544 C C . TYR A 1 70 ? 2.026 -0.034 -0.358 1.00 94.81 70 TYR A C 1
ATOM 546 O O . TYR A 1 70 ? 2.730 -0.780 -1.050 1.00 94.81 70 TYR A O 1
ATOM 554 N N . ILE A 1 71 ? 1.951 1.283 -0.587 1.00 92.62 71 ILE A N 1
ATOM 555 C CA . ILE A 1 71 ? 2.705 1.971 -1.650 1.00 92.62 71 ILE A CA 1
ATOM 556 C C . ILE A 1 71 ? 4.214 1.788 -1.435 1.00 92.62 71 ILE A C 1
ATOM 558 O O . ILE A 1 71 ? 4.928 1.367 -2.350 1.00 92.62 71 ILE A O 1
ATOM 562 N N . ASN A 1 72 ? 4.696 2.019 -0.213 1.00 92.62 72 ASN A N 1
ATOM 563 C CA . ASN A 1 72 ? 6.106 1.878 0.145 1.00 92.62 72 ASN A CA 1
ATOM 564 C C . ASN A 1 72 ? 6.615 0.452 -0.077 1.00 92.62 72 ASN A C 1
ATOM 566 O O . ASN A 1 72 ? 7.692 0.257 -0.645 1.00 92.62 72 ASN A O 1
ATOM 570 N N . LYS A 1 73 ? 5.825 -0.562 0.291 1.00 92.19 73 LYS A N 1
ATOM 571 C CA . LYS A 1 73 ? 6.159 -1.971 0.053 1.00 92.19 73 LYS A CA 1
ATOM 572 C C . LYS A 1 73 ? 6.305 -2.276 -1.438 1.00 92.19 73 LYS A C 1
ATOM 574 O O . LYS A 1 73 ? 7.256 -2.956 -1.829 1.00 92.19 73 LYS A O 1
ATOM 579 N N . LYS A 1 74 ? 5.402 -1.764 -2.281 1.00 90.81 74 LYS A N 1
ATOM 580 C CA . LYS A 1 74 ? 5.464 -1.949 -3.742 1.00 90.81 74 LYS A CA 1
ATOM 581 C C . LYS A 1 74 ? 6.659 -1.228 -4.364 1.00 90.81 74 LYS A C 1
ATOM 583 O O . LYS A 1 74 ? 7.371 -1.828 -5.168 1.00 90.81 74 LYS A O 1
ATOM 588 N N . ASN A 1 75 ? 6.944 -0.006 -3.926 1.00 90.19 75 ASN A N 1
ATOM 589 C CA . ASN A 1 75 ? 8.115 0.749 -4.374 1.00 90.19 75 ASN A CA 1
ATOM 590 C C . ASN A 1 75 ? 9.425 0.073 -3.949 1.00 90.19 75 ASN A C 1
ATOM 592 O O . ASN A 1 75 ? 10.341 -0.065 -4.755 1.00 90.19 75 ASN A O 1
ATOM 596 N N . SER A 1 76 ? 9.501 -0.422 -2.711 1.00 89.12 76 SER A N 1
ATOM 597 C CA . SER A 1 76 ? 10.658 -1.173 -2.213 1.00 89.12 76 SER A CA 1
ATOM 598 C C . SER A 1 76 ? 10.894 -2.450 -3.022 1.00 89.12 76 SER A C 1
ATOM 600 O O . SER A 1 76 ? 12.029 -2.739 -3.402 1.00 89.12 76 SER A O 1
ATOM 602 N N . ALA A 1 77 ? 9.828 -3.184 -3.364 1.00 87.81 77 ALA A N 1
ATOM 603 C CA . ALA A 1 77 ? 9.922 -4.355 -4.232 1.00 87.81 77 ALA A CA 1
ATOM 604 C C . ALA A 1 77 ? 10.455 -3.997 -5.631 1.00 87.81 77 ALA A C 1
ATOM 606 O O . ALA A 1 77 ? 11.348 -4.680 -6.132 1.00 87.81 77 ALA A O 1
ATOM 607 N N . TYR A 1 78 ? 9.980 -2.898 -6.225 1.00 88.56 78 TYR A N 1
ATOM 608 C CA . TYR A 1 78 ? 10.503 -2.397 -7.498 1.00 88.56 78 TYR A CA 1
ATOM 609 C C . TYR A 1 78 ? 11.991 -2.033 -7.404 1.00 88.56 78 TYR A C 1
ATOM 611 O O . TYR A 1 78 ? 12.785 -2.497 -8.220 1.00 88.56 78 TYR A O 1
ATOM 619 N N . ILE A 1 79 ? 12.395 -1.282 -6.375 1.00 87.50 79 ILE A N 1
ATOM 620 C CA . ILE A 1 79 ? 13.798 -0.899 -6.157 1.00 87.50 79 ILE A CA 1
ATOM 621 C C . ILE A 1 79 ? 14.686 -2.137 -6.011 1.00 87.50 79 ILE A C 1
ATOM 623 O O . ILE A 1 79 ? 15.752 -2.187 -6.618 1.00 87.50 79 ILE A O 1
ATOM 627 N N . LYS A 1 80 ? 14.266 -3.144 -5.234 1.00 87.38 80 LYS A N 1
ATOM 628 C CA . LYS A 1 80 ? 15.007 -4.408 -5.086 1.00 87.38 80 LYS A CA 1
ATOM 629 C C . LYS A 1 80 ? 15.137 -5.141 -6.418 1.00 87.38 80 LYS A C 1
ATOM 631 O O . LYS A 1 80 ? 16.233 -5.570 -6.761 1.00 87.38 80 LYS A O 1
ATOM 636 N N . CYS A 1 81 ? 14.047 -5.220 -7.178 1.00 86.25 81 CYS A N 1
ATOM 637 C CA . CYS A 1 81 ? 14.030 -5.845 -8.495 1.00 86.25 81 CYS A CA 1
ATOM 638 C C . CYS A 1 81 ? 15.010 -5.147 -9.452 1.00 86.25 81 CYS A C 1
ATOM 640 O O . CYS A 1 81 ? 15.831 -5.807 -10.077 1.00 86.25 81 CYS A O 1
ATOM 642 N N . VAL A 1 82 ? 14.988 -3.809 -9.512 1.00 85.06 82 VAL A N 1
ATOM 643 C CA . VAL A 1 82 ? 15.904 -3.012 -10.346 1.00 85.06 82 VAL A CA 1
ATOM 644 C C . VAL A 1 82 ? 17.354 -3.111 -9.867 1.00 85.06 82 VAL A C 1
ATOM 646 O O . VAL A 1 82 ? 18.252 -3.221 -10.695 1.00 85.06 82 VAL A O 1
ATOM 649 N N . LYS A 1 83 ? 17.612 -3.094 -8.553 1.00 81.81 83 LYS A N 1
ATOM 650 C CA . LYS A 1 83 ? 18.971 -3.231 -8.002 1.00 81.81 83 LYS A CA 1
ATOM 651 C C . LYS A 1 83 ? 19.572 -4.607 -8.282 1.00 81.81 83 LYS A C 1
ATOM 653 O O . LYS A 1 83 ? 20.746 -4.662 -8.606 1.00 81.81 83 LYS A O 1
ATOM 658 N N . GLY A 1 84 ? 18.773 -5.674 -8.238 1.00 69.69 84 GLY A N 1
ATOM 659 C CA . GLY A 1 84 ? 19.199 -7.016 -8.650 1.00 69.69 84 GLY A CA 1
ATOM 660 C C . GLY A 1 84 ? 19.458 -7.170 -10.157 1.00 69.69 84 GLY A C 1
ATOM 661 O O . GLY A 1 84 ? 19.889 -8.238 -10.581 1.00 69.69 84 GLY A O 1
ATOM 662 N N . LYS A 1 85 ? 19.192 -6.133 -10.974 1.00 57.38 85 LYS A N 1
ATOM 663 C CA . LYS A 1 85 ? 19.604 -6.085 -12.387 1.00 57.38 85 LYS A CA 1
ATOM 664 C C . LYS A 1 85 ? 21.049 -5.611 -12.594 1.00 57.38 85 LYS A C 1
ATOM 666 O O . LYS A 1 85 ? 21.545 -5.785 -13.704 1.00 57.38 85 LYS A O 1
ATOM 671 N N . LYS A 1 86 ? 21.676 -4.967 -11.601 1.00 47.81 86 LYS A N 1
ATOM 672 C CA . LYS A 1 86 ? 23.092 -4.563 -11.668 1.00 47.81 86 LYS A CA 1
ATOM 673 C C . LYS A 1 86 ? 23.983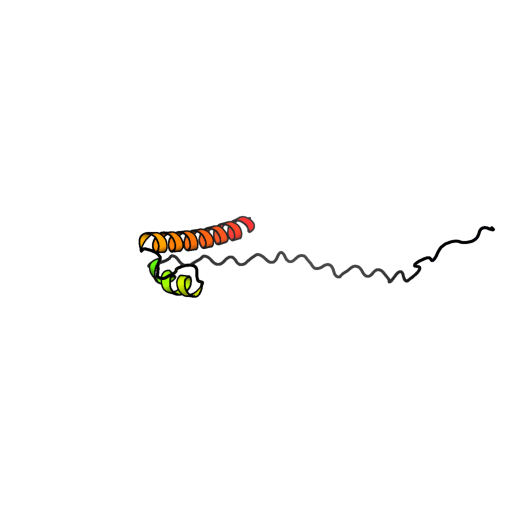 -5.738 -11.301 1.00 47.81 86 LYS A C 1
ATOM 675 O O . LYS A 1 86 ? 25.005 -5.899 -11.994 1.00 47.81 86 LYS A O 1
#

Sequence (86 aa):
MISFMTVMSCANQQSQMAPPPSLEDKKIQPVCSAPPPPQNIWKLEPVLKEKGLITEDMTRPEKEQVIRDYINKKNSAYIKCVKGKK

Solvent-accessible surface area (backbone atoms only — not comparable to full-atom values): 5891 Å² total; per-residue (Å²): 136,83,85,89,78,84,86,84,76,90,80,79,78,92,72,78,90,68,82,74,80,80,70,74,81,71,76,77,74,79,85,69,70,81,79,78,82,71,90,54,67,71,74,46,48,64,63,32,35,78,68,68,74,41,63,86,87,53,50,69,70,56,48,52,50,53,49,51,52,53,52,50,52,54,52,48,50,40,50,52,49,55,57,74,70,111